Protein AF-A0A367LY18-F1 (afdb_monomer_lite)

pLDDT: mean 82.6, std 13.95, range [41.0, 97.19]

Organism: Pseudomonas aeruginosa (NCBI:txid287)

Radius of gyration: 22.23 Å; chains: 1; bounding box: 53×44×49 Å

Sequence (140 aa):
RLMYLQERLRARGSTRDVAQLAQRPCRGAWLDLLACADRLSAPATVALPTAQARDQPFELSSVQQAYWLGRGAGEVLGNVSCHAFLEFRTRDVDPQRLAAAAECVRQRHPMLRARFFDGRQQILPTPPLPCFDLQDWRTV

Structure (mmCIF, N/CA/C/O backbone):
data_AF-A0A367LY18-F1
#
_entry.id   AF-A0A367LY18-F1
#
loop_
_atom_site.group_PDB
_atom_site.id
_atom_site.type_symbol
_atom_site.label_atom_id
_atom_site.label_alt_id
_atom_site.label_comp_id
_atom_site.label_asym_id
_atom_site.label_entity_id
_atom_site.label_seq_id
_atom_site.pdbx_PDB_ins_code
_atom_site.Cartn_x
_atom_site.Cartn_y
_atom_site.Cartn_z
_atom_site.occupancy
_atom_site.B_iso_or_equiv
_atom_site.auth_seq_id
_atom_site.auth_comp_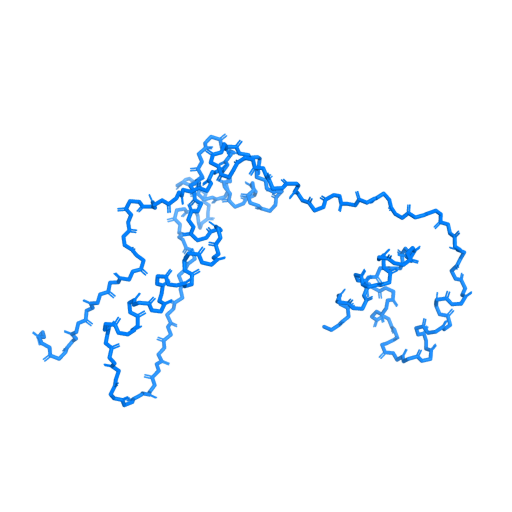id
_atom_site.auth_asym_id
_atom_site.auth_atom_id
_atom_site.pdbx_PDB_model_num
ATOM 1 N N . ARG A 1 1 ? 2.264 -11.874 -17.914 1.00 70.88 1 ARG A N 1
ATOM 2 C CA . ARG A 1 1 ? 2.798 -13.188 -18.372 1.00 70.88 1 ARG A CA 1
ATOM 3 C C . ARG A 1 1 ? 4.074 -13.045 -19.219 1.00 70.88 1 ARG A C 1
ATOM 5 O O . ARG A 1 1 ? 5.008 -13.786 -18.957 1.00 70.88 1 ARG A O 1
ATOM 12 N N . LEU A 1 2 ? 4.166 -12.079 -20.147 1.00 78.12 2 LEU A N 1
ATOM 13 C CA . LEU A 1 2 ? 5.395 -11.790 -20.918 1.00 78.12 2 LEU A CA 1
ATOM 14 C C . LEU A 1 2 ? 6.575 -11.291 -20.066 1.00 78.12 2 LEU A C 1
ATOM 16 O O . LEU A 1 2 ? 7.685 -11.775 -20.243 1.00 78.12 2 LEU A O 1
ATOM 20 N N . MET A 1 3 ? 6.330 -10.395 -19.102 1.00 78.38 3 MET A N 1
ATOM 21 C CA . MET A 1 3 ? 7.379 -9.900 -18.192 1.00 78.38 3 MET A CA 1
ATOM 22 C C . MET A 1 3 ? 8.057 -11.035 -17.413 1.00 78.38 3 MET A C 1
ATOM 24 O O . MET A 1 3 ? 9.275 -11.136 -17.401 1.00 78.38 3 MET A O 1
ATOM 28 N N . TYR A 1 4 ? 7.270 -11.974 -16.885 1.00 78.38 4 TYR A N 1
ATOM 29 C CA . TYR A 1 4 ? 7.796 -13.156 -16.196 1.00 78.38 4 TYR A CA 1
ATOM 30 C C . TYR A 1 4 ? 8.624 -14.074 -17.115 1.00 78.38 4 TYR A C 1
ATOM 32 O O . TYR A 1 4 ? 9.644 -14.628 -16.709 1.00 78.38 4 TYR A O 1
ATOM 40 N N . LEU A 1 5 ? 8.203 -14.246 -18.3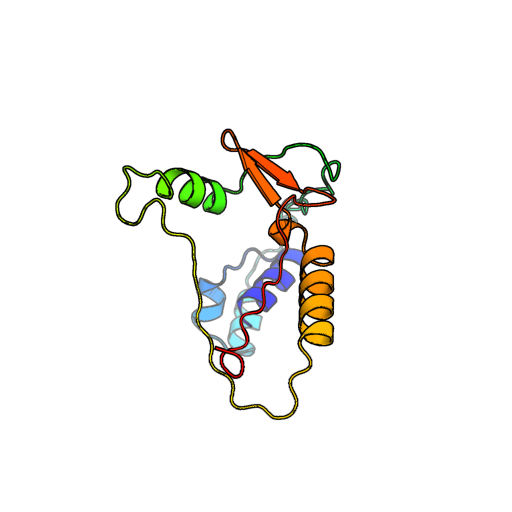75 1.00 79.81 5 LEU A N 1
ATOM 41 C CA . LEU A 1 5 ? 8.985 -14.986 -19.368 1.00 79.81 5 LEU A CA 1
ATOM 42 C C . LEU A 1 5 ? 10.326 -14.289 -19.632 1.00 79.81 5 LEU A C 1
ATOM 44 O O . LEU A 1 5 ? 11.362 -14.947 -19.637 1.00 79.81 5 LEU A O 1
ATOM 48 N N . GLN A 1 6 ? 10.312 -12.969 -19.801 1.00 82.38 6 GLN A N 1
ATOM 49 C CA . GLN A 1 6 ? 11.513 -12.178 -20.038 1.00 82.38 6 GLN A CA 1
ATOM 50 C C . GLN A 1 6 ? 12.490 -12.238 -18.854 1.00 82.38 6 GLN A C 1
ATOM 52 O O . GLN A 1 6 ? 13.681 -12.452 -19.061 1.00 82.38 6 GLN A O 1
ATOM 57 N N . GLU A 1 7 ? 12.006 -12.117 -17.617 1.00 77.50 7 GLU A N 1
ATOM 58 C CA . GLU A 1 7 ? 12.826 -12.257 -16.406 1.00 77.50 7 GLU A CA 1
ATOM 59 C C . GLU A 1 7 ? 13.513 -13.626 -16.345 1.00 77.50 7 GLU A C 1
ATOM 61 O O . GLU A 1 7 ? 14.719 -13.716 -16.111 1.00 77.50 7 GLU A O 1
ATOM 66 N N . ARG A 1 8 ? 12.778 -14.705 -16.643 1.00 78.38 8 ARG A N 1
ATOM 67 C CA . ARG A 1 8 ? 13.343 -16.063 -16.696 1.00 78.38 8 ARG A CA 1
ATOM 68 C C . ARG A 1 8 ? 14.359 -16.249 -17.820 1.00 78.38 8 ARG A C 1
ATOM 70 O O . ARG A 1 8 ? 15.292 -17.033 -17.663 1.00 78.38 8 ARG A O 1
ATOM 77 N N . LEU A 1 9 ? 14.172 -15.574 -18.952 1.00 78.00 9 LEU A N 1
ATOM 78 C CA . LEU A 1 9 ? 15.120 -15.589 -20.065 1.00 78.00 9 LEU A CA 1
ATOM 79 C C . LEU A 1 9 ? 16.388 -14.794 -19.722 1.00 78.00 9 LEU A C 1
ATOM 81 O O . LEU A 1 9 ? 17.487 -15.283 -19.979 1.00 78.00 9 LEU A O 1
ATOM 85 N N . ARG A 1 10 ? 16.258 -13.634 -19.065 1.00 76.75 10 ARG A N 1
ATOM 86 C CA . ARG A 1 10 ? 17.388 -12.842 -18.550 1.00 76.75 10 ARG A CA 1
ATOM 87 C C . ARG A 1 10 ? 18.209 -13.608 -17.523 1.00 76.75 10 ARG A C 1
ATOM 89 O O . ARG A 1 10 ? 19.427 -13.657 -17.646 1.00 76.75 10 ARG A O 1
ATOM 96 N N . ALA A 1 11 ? 17.558 -14.297 -16.585 1.00 72.25 11 ALA A N 1
ATOM 97 C CA . ALA A 1 11 ? 18.233 -15.170 -15.619 1.00 72.25 11 ALA A CA 1
ATOM 98 C C . ALA A 1 11 ? 19.057 -16.297 -16.280 1.00 72.25 11 ALA A C 1
ATOM 100 O O . ALA A 1 11 ? 19.892 -16.918 -15.630 1.00 72.25 11 ALA A O 1
ATOM 101 N N . ARG A 1 12 ? 18.828 -16.570 -17.571 1.00 76.06 12 ARG A N 1
ATOM 102 C CA . ARG A 1 12 ? 19.538 -17.569 -18.381 1.00 76.06 12 ARG A CA 1
ATOM 103 C C . ARG A 1 12 ? 20.462 -16.950 -19.436 1.00 76.06 12 ARG A C 1
ATOM 105 O O . ARG A 1 12 ? 20.893 -17.658 -20.340 1.00 76.06 12 ARG A O 1
ATOM 112 N N . GLY A 1 13 ? 20.754 -15.652 -19.341 1.00 71.31 13 GLY A N 1
ATOM 113 C CA . GLY A 1 13 ? 21.691 -14.967 -20.235 1.00 71.31 13 GLY A CA 1
ATOM 114 C C . GLY A 1 13 ? 21.078 -14.346 -21.492 1.00 71.31 13 GLY A C 1
ATOM 115 O O . GLY A 1 13 ? 21.814 -13.853 -22.335 1.00 71.31 13 GLY A O 1
ATOM 116 N N . SER A 1 14 ? 19.752 -14.349 -21.655 1.00 75.50 14 SER A N 1
ATOM 117 C CA . SER A 1 14 ? 19.113 -13.712 -22.815 1.00 75.50 14 SER A CA 1
ATOM 118 C C . SER A 1 14 ? 18.978 -12.200 -22.626 1.00 75.50 14 SER A C 1
ATOM 120 O O . SER A 1 14 ? 18.501 -11.735 -21.591 1.00 75.50 14 SER A O 1
ATOM 122 N N . THR A 1 15 ? 19.324 -11.424 -23.653 1.00 74.44 15 THR A N 1
ATOM 123 C CA . THR A 1 15 ? 19.221 -9.952 -23.667 1.00 74.44 15 THR A CA 1
ATOM 124 C C . THR A 1 15 ? 17.896 -9.433 -24.230 1.00 74.44 15 THR A C 1
ATOM 126 O O . THR A 1 15 ? 17.678 -8.224 -24.284 1.00 74.44 15 THR A O 1
ATOM 129 N N . ARG A 1 16 ? 16.990 -10.329 -24.638 1.00 79.75 16 ARG A N 1
ATOM 130 C CA . ARG A 1 16 ? 15.750 -9.964 -25.335 1.00 79.75 16 ARG A CA 1
ATOM 131 C C . ARG A 1 16 ? 14.818 -9.137 -24.448 1.00 79.75 16 ARG A C 1
ATOM 133 O O . ARG A 1 16 ? 14.616 -9.440 -23.264 1.00 79.75 16 ARG A O 1
ATOM 140 N N . ASP A 1 17 ? 14.250 -8.080 -25.018 1.00 79.81 17 ASP A N 1
ATOM 141 C CA . ASP A 1 17 ? 13.348 -7.187 -24.295 1.00 79.81 17 ASP A CA 1
ATOM 142 C C . ASP A 1 17 ? 11.866 -7.609 -24.399 1.00 79.81 17 ASP A C 1
ATOM 144 O O . ASP A 1 17 ? 11.497 -8.505 -25.165 1.00 79.81 17 ASP A O 1
ATOM 148 N N . VAL A 1 18 ? 10.996 -7.001 -23.580 1.00 80.38 18 VAL A N 1
ATOM 149 C CA . VAL A 1 18 ? 9.548 -7.286 -23.630 1.00 80.38 18 VAL A CA 1
ATOM 150 C C . VAL A 1 18 ? 8.966 -6.920 -24.992 1.00 80.38 18 VAL A C 1
ATOM 152 O O . VAL A 1 18 ? 8.085 -7.629 -25.474 1.00 80.38 18 VAL A O 1
ATOM 155 N N . ALA A 1 19 ? 9.444 -5.836 -25.609 1.00 83.44 19 ALA A N 1
ATOM 156 C CA . ALA A 1 19 ? 8.919 -5.340 -26.874 1.00 83.44 19 ALA A CA 1
ATOM 157 C C . ALA A 1 19 ? 9.140 -6.365 -27.995 1.00 83.44 19 ALA A C 1
ATOM 159 O O . ALA A 1 19 ? 8.206 -6.697 -28.721 1.00 83.44 19 ALA A O 1
ATOM 160 N N . GLN A 1 20 ? 10.331 -6.953 -28.069 1.00 82.69 20 GLN A N 1
ATOM 161 C CA . GLN A 1 20 ? 10.692 -8.012 -29.007 1.00 82.69 20 GLN A CA 1
ATOM 162 C C . GLN A 1 20 ? 9.834 -9.272 -28.821 1.00 82.69 20 GLN A C 1
ATOM 164 O O . GLN A 1 20 ? 9.357 -9.847 -29.797 1.00 82.69 20 GLN A O 1
ATOM 169 N N . LEU A 1 21 ? 9.577 -9.690 -27.577 1.00 84.19 21 LEU A N 1
ATOM 170 C CA . LEU A 1 21 ? 8.699 -10.835 -27.298 1.00 84.19 21 LEU A CA 1
ATOM 171 C C . LEU A 1 21 ? 7.224 -10.541 -27.617 1.00 84.19 21 LEU A C 1
ATOM 173 O O . LEU A 1 21 ? 6.474 -11.452 -27.980 1.00 84.19 21 LEU A O 1
ATOM 177 N N . ALA A 1 22 ? 6.804 -9.283 -27.473 1.00 87.56 22 ALA A N 1
ATOM 178 C CA . ALA A 1 22 ? 5.437 -8.840 -27.721 1.00 87.56 22 ALA A CA 1
ATOM 179 C C . ALA A 1 22 ? 5.107 -8.697 -29.214 1.00 87.56 22 ALA A C 1
ATOM 181 O O . ALA A 1 22 ? 3.942 -8.838 -29.573 1.00 87.56 22 ALA A O 1
ATOM 182 N N . GLN A 1 23 ? 6.104 -8.478 -30.083 1.00 86.75 23 GLN A N 1
ATOM 183 C CA . GLN A 1 23 ? 5.896 -8.361 -31.535 1.00 86.75 23 GLN A CA 1
ATOM 184 C C . GLN A 1 23 ? 5.220 -9.602 -32.134 1.00 86.75 23 GLN A C 1
ATOM 186 O O . GLN A 1 23 ? 4.363 -9.482 -33.006 1.00 86.75 23 GLN A O 1
ATOM 191 N N . ARG A 1 24 ? 5.590 -10.802 -31.666 1.00 87.94 24 ARG A N 1
ATOM 192 C CA . ARG A 1 24 ? 4.981 -12.072 -32.094 1.00 87.94 24 ARG A CA 1
ATOM 193 C C . ARG A 1 24 ? 4.815 -13.004 -30.889 1.00 87.94 24 ARG A C 1
ATOM 195 O O . ARG A 1 24 ? 5.699 -13.821 -30.635 1.00 87.94 24 ARG A O 1
ATOM 202 N N . PRO A 1 25 ? 3.701 -12.910 -30.136 1.00 85.88 25 PRO A N 1
ATOM 203 C CA . PRO A 1 25 ? 3.533 -13.590 -28.854 1.00 85.88 25 PRO A CA 1
ATOM 204 C C . PRO A 1 25 ? 3.141 -15.071 -29.013 1.00 85.88 25 PRO A C 1
ATOM 206 O O . PRO A 1 25 ? 2.176 -15.541 -28.413 1.00 85.88 25 PRO A O 1
ATOM 209 N N . CYS A 1 26 ? 3.873 -15.819 -29.841 1.00 87.06 26 CYS A N 1
ATOM 210 C CA . CYS A 1 26 ? 3.667 -17.246 -30.049 1.00 87.06 26 CYS A CA 1
ATOM 211 C C . CYS A 1 26 ? 4.960 -18.034 -29.812 1.00 87.06 26 CYS A C 1
ATOM 213 O O . CYS A 1 26 ? 6.070 -17.546 -30.021 1.00 87.06 26 CYS A O 1
ATOM 215 N N . ARG A 1 27 ? 4.805 -19.294 -29.390 1.00 84.25 27 ARG A N 1
ATOM 216 C CA . ARG A 1 27 ? 5.924 -20.168 -29.014 1.00 84.25 27 ARG A CA 1
ATOM 217 C C . ARG A 1 27 ? 6.966 -20.318 -30.128 1.00 84.25 27 ARG A C 1
ATOM 219 O O . ARG A 1 27 ? 8.148 -20.293 -29.818 1.00 84.25 27 ARG A O 1
ATOM 226 N N . GLY A 1 28 ? 6.538 -20.466 -31.385 1.00 84.12 28 GLY A N 1
ATOM 227 C CA . GLY A 1 28 ? 7.445 -20.614 -32.531 1.00 84.12 28 GLY A CA 1
ATOM 228 C C . GLY A 1 28 ? 8.342 -19.390 -32.716 1.00 84.12 28 GLY A C 1
ATOM 229 O O . GLY A 1 28 ? 9.557 -19.512 -32.650 1.00 84.12 28 GLY A O 1
ATOM 230 N N . ALA A 1 29 ? 7.745 -18.196 -32.787 1.00 83.56 29 ALA A N 1
ATOM 231 C CA . ALA A 1 29 ? 8.498 -16.954 -32.949 1.00 83.56 29 ALA A CA 1
ATOM 232 C C . ALA A 1 29 ? 9.459 -16.681 -31.781 1.00 83.56 29 ALA A C 1
ATOM 234 O O . ALA A 1 29 ? 10.545 -16.149 -31.990 1.00 83.56 29 ALA A O 1
ATOM 235 N N . TRP A 1 30 ? 9.092 -17.059 -30.551 1.00 85.00 30 TRP A N 1
ATOM 236 C CA . TRP A 1 30 ? 10.002 -16.954 -29.409 1.00 85.00 30 TRP A CA 1
ATOM 237 C C . TRP A 1 30 ? 11.173 -17.933 -29.493 1.00 85.00 30 TRP A C 1
ATOM 239 O O . TRP A 1 30 ? 12.280 -17.564 -29.117 1.00 85.00 30 TRP A O 1
ATOM 249 N N . LEU A 1 31 ? 10.955 -19.163 -29.972 1.00 83.56 31 LEU A N 1
ATOM 250 C CA . LEU A 1 31 ? 12.034 -20.133 -30.172 1.00 83.56 31 LEU A CA 1
ATOM 251 C C . LEU A 1 31 ? 13.007 -19.659 -31.254 1.00 83.56 31 LEU A C 1
ATOM 253 O O . LEU A 1 31 ? 14.209 -19.696 -31.012 1.00 83.56 31 LEU A O 1
ATOM 257 N N . ASP A 1 32 ? 12.504 -19.130 -32.369 1.00 82.31 32 ASP A N 1
ATOM 258 C CA . ASP A 1 32 ? 13.332 -18.565 -33.444 1.00 82.31 32 ASP A CA 1
ATOM 259 C C . ASP A 1 32 ? 14.172 -17.384 -32.930 1.00 82.31 32 ASP A C 1
ATOM 261 O O . ASP A 1 32 ? 15.387 -17.312 -33.110 1.00 82.31 32 ASP A O 1
ATOM 265 N N . LEU A 1 33 ? 13.527 -16.480 -32.192 1.00 78.19 33 LEU A N 1
ATOM 266 C CA . LEU A 1 33 ? 14.151 -15.296 -31.605 1.00 78.19 33 LEU A CA 1
ATOM 267 C C . LEU A 1 33 ? 15.219 -15.643 -30.553 1.00 78.19 33 LEU A C 1
ATOM 269 O O . LEU A 1 33 ? 16.200 -14.909 -30.397 1.00 78.19 33 LEU A O 1
ATOM 273 N N . LEU A 1 34 ? 15.058 -16.760 -29.843 1.00 76.25 34 LEU A N 1
ATOM 274 C CA . LEU A 1 34 ? 16.059 -17.282 -28.912 1.00 76.25 34 LEU A CA 1
ATOM 275 C C . LEU A 1 34 ? 17.175 -18.058 -29.622 1.00 76.25 34 LEU A C 1
ATOM 277 O O . LEU A 1 34 ? 18.313 -17.989 -29.172 1.00 76.25 34 LEU A O 1
ATOM 281 N N . ALA A 1 35 ? 16.878 -18.754 -30.722 1.00 75.12 35 ALA A N 1
ATOM 282 C CA . ALA A 1 35 ? 17.860 -19.504 -31.506 1.00 75.12 35 ALA A CA 1
ATOM 283 C C . ALA A 1 35 ? 18.865 -18.588 -32.226 1.00 75.12 35 ALA A C 1
ATOM 285 O O . ALA A 1 35 ? 20.032 -18.943 -32.350 1.00 75.12 35 ALA A O 1
ATOM 286 N N . CYS A 1 36 ? 18.434 -17.394 -32.645 1.00 63.16 36 CYS A N 1
ATOM 287 C CA . CYS A 1 36 ? 19.295 -16.387 -33.277 1.00 63.16 36 CYS A CA 1
ATOM 288 C C . CYS A 1 36 ? 20.034 -15.469 -32.284 1.00 63.16 36 CYS A C 1
ATOM 290 O O . CYS A 1 36 ? 20.645 -14.492 -32.708 1.00 63.16 36 CYS A O 1
ATOM 292 N N . ALA A 1 37 ? 19.912 -15.686 -30.970 1.00 60.94 37 ALA A N 1
ATOM 293 C CA . ALA A 1 37 ? 20.598 -14.863 -29.979 1.00 60.94 37 ALA A CA 1
ATOM 294 C C . ALA A 1 37 ? 21.975 -15.461 -29.661 1.00 60.94 37 ALA A C 1
ATOM 296 O O . ALA A 1 37 ? 22.057 -16.532 -29.056 1.00 60.94 37 ALA A O 1
ATOM 297 N N . ASP A 1 38 ? 23.049 -14.757 -30.027 1.00 57.31 38 ASP A N 1
ATOM 298 C CA . ASP A 1 38 ? 24.385 -15.073 -29.528 1.00 57.31 38 ASP A CA 1
ATOM 299 C C . ASP A 1 38 ? 24.359 -15.095 -27.997 1.00 57.31 38 ASP A C 1
ATOM 301 O O . ASP A 1 38 ? 23.860 -14.170 -27.347 1.00 57.31 38 ASP A O 1
ATOM 305 N N . ARG A 1 39 ? 24.893 -16.173 -27.413 1.00 56.84 39 ARG A N 1
ATOM 306 C CA . ARG A 1 39 ? 25.111 -16.292 -25.967 1.00 56.84 39 ARG A CA 1
ATOM 307 C C . ARG A 1 39 ? 26.250 -15.363 -25.555 1.00 56.84 39 ARG A C 1
ATOM 309 O O . ARG A 1 39 ? 27.354 -15.812 -25.269 1.00 56.84 39 ARG A O 1
ATOM 316 N N . LEU A 1 40 ? 25.988 -14.063 -25.561 1.00 51.88 40 LEU A N 1
ATOM 317 C CA . LEU A 1 40 ? 26.882 -13.063 -24.998 1.00 51.88 40 LEU A CA 1
ATOM 318 C C . LEU A 1 40 ? 26.695 -12.999 -23.479 1.00 51.88 40 LEU A C 1
ATOM 320 O O . LEU A 1 40 ? 25.613 -13.279 -22.965 1.00 51.88 40 LEU A O 1
ATOM 324 N N . SER A 1 41 ? 27.809 -12.704 -22.803 1.00 51.84 41 SER A N 1
ATOM 325 C CA . SER A 1 41 ? 28.071 -12.860 -21.370 1.00 51.84 41 SER A CA 1
ATOM 326 C C . SER A 1 41 ? 26.885 -12.623 -20.446 1.00 51.84 41 SER A C 1
ATOM 328 O O . SER A 1 41 ? 26.100 -11.693 -20.629 1.00 51.84 41 SER A O 1
ATOM 330 N N . ALA A 1 42 ? 26.837 -13.463 -19.405 1.00 49.34 42 ALA A N 1
ATOM 331 C CA . ALA A 1 42 ? 25.892 -13.392 -18.303 1.00 49.34 42 ALA A CA 1
ATOM 332 C C . ALA A 1 42 ? 25.600 -11.928 -17.932 1.00 49.34 42 ALA A C 1
ATOM 334 O O . ALA A 1 42 ? 26.550 -11.165 -17.721 1.00 49.34 42 ALA A O 1
ATOM 335 N N . PRO A 1 43 ? 24.319 -11.517 -17.867 1.00 48.72 43 PRO A N 1
ATOM 336 C CA . PRO A 1 43 ? 23.992 -10.179 -17.417 1.00 48.72 43 PRO A CA 1
ATOM 337 C C . PRO A 1 43 ? 24.639 -9.994 -16.051 1.00 48.72 43 PRO A C 1
ATOM 339 O O . PRO A 1 43 ? 24.578 -10.903 -15.218 1.00 48.72 43 PRO A O 1
ATOM 342 N N . ALA A 1 44 ? 25.273 -8.837 -15.845 1.00 50.62 44 ALA A N 1
ATOM 343 C CA . ALA A 1 44 ? 25.704 -8.419 -14.524 1.00 50.62 44 ALA A CA 1
ATOM 344 C C . ALA A 1 44 ? 24.537 -8.701 -13.580 1.00 50.62 44 ALA A C 1
ATOM 346 O O . ALA A 1 44 ? 23.435 -8.195 -13.808 1.00 50.62 44 ALA A O 1
ATOM 347 N N . THR A 1 45 ? 24.751 -9.600 -12.617 1.00 44.56 45 THR A N 1
ATOM 348 C CA . THR A 1 45 ? 23.764 -9.931 -11.601 1.00 44.56 45 THR A CA 1
ATOM 349 C C . THR A 1 45 ? 23.259 -8.602 -11.071 1.00 44.56 45 THR A C 1
ATOM 351 O O . THR A 1 45 ? 24.002 -7.889 -10.398 1.00 44.56 45 THR A O 1
ATOM 354 N N . VAL A 1 46 ? 22.023 -8.229 -11.419 1.00 46.31 46 VAL A N 1
ATOM 355 C CA . VAL A 1 46 ? 21.324 -7.184 -10.685 1.00 46.31 46 VAL A CA 1
ATOM 356 C C . VAL A 1 46 ? 21.190 -7.807 -9.317 1.00 46.31 46 VAL A C 1
ATOM 358 O O . VAL A 1 46 ? 20.360 -8.697 -9.119 1.00 46.31 46 VAL A O 1
ATOM 361 N N . ALA A 1 47 ? 22.118 -7.460 -8.429 1.00 41.00 47 ALA A N 1
ATOM 362 C CA . ALA A 1 47 ? 22.051 -7.875 -7.054 1.00 41.00 47 ALA A CA 1
ATOM 363 C C . ALA A 1 47 ? 20.662 -7.445 -6.597 1.00 41.00 47 ALA A C 1
ATOM 365 O O . ALA A 1 47 ? 20.353 -6.252 -6.572 1.00 41.00 47 ALA A O 1
ATOM 366 N N . LEU A 1 48 ? 19.795 -8.427 -6.324 1.00 45.53 48 LEU A N 1
ATOM 367 C CA . LEU A 1 48 ? 18.625 -8.179 -5.498 1.00 45.53 48 LEU A CA 1
ATOM 368 C C . LEU A 1 48 ? 19.164 -7.393 -4.312 1.00 45.53 48 LEU A C 1
ATOM 370 O O . LEU A 1 48 ? 20.149 -7.885 -3.750 1.00 45.53 48 LEU A O 1
ATOM 374 N N . PRO A 1 49 ? 18.628 -6.194 -4.004 1.00 49.09 49 PRO A N 1
ATOM 375 C CA . PRO A 1 49 ? 19.173 -5.360 -2.951 1.00 49.09 49 PRO A CA 1
ATOM 376 C C . PRO A 1 49 ? 19.417 -6.262 -1.754 1.00 49.09 49 PRO A C 1
ATOM 378 O O . PRO A 1 49 ? 18.478 -6.851 -1.207 1.00 49.09 49 PRO A O 1
ATOM 381 N N . THR A 1 50 ? 20.705 -6.484 -1.469 1.00 46.69 50 THR A N 1
ATOM 382 C CA . THR A 1 50 ? 21.166 -7.288 -0.345 1.00 46.69 50 THR A CA 1
ATOM 383 C C . THR A 1 50 ? 20.370 -6.778 0.824 1.00 46.69 50 THR A C 1
ATOM 385 O O . THR A 1 50 ? 20.255 -5.559 0.912 1.00 46.69 50 THR A O 1
ATOM 388 N N . ALA A 1 51 ? 19.774 -7.659 1.634 1.00 51.72 51 ALA A N 1
ATOM 389 C CA . ALA A 1 51 ? 18.949 -7.265 2.770 1.00 51.72 51 ALA A CA 1
ATOM 390 C C . ALA A 1 51 ? 19.697 -6.193 3.574 1.00 51.72 51 ALA A C 1
ATOM 392 O O . ALA A 1 51 ? 20.549 -6.513 4.402 1.00 51.72 51 ALA A O 1
ATOM 393 N N . GLN A 1 52 ? 19.446 -4.923 3.243 1.00 55.09 52 GLN A N 1
ATOM 394 C CA . GLN A 1 52 ? 20.089 -3.785 3.865 1.00 55.09 52 GLN A CA 1
ATOM 395 C C . GLN A 1 52 ? 19.706 -3.911 5.326 1.00 55.09 52 GLN A C 1
ATOM 397 O O . GLN A 1 52 ? 18.593 -4.369 5.615 1.00 55.09 52 GLN A O 1
ATOM 402 N N . ALA A 1 53 ? 20.656 -3.623 6.221 1.00 56.22 53 ALA A N 1
ATOM 403 C CA . ALA A 1 53 ? 20.442 -3.685 7.660 1.00 56.22 53 ALA A CA 1
ATOM 404 C C . ALA A 1 53 ? 19.032 -3.159 7.939 1.00 56.22 53 ALA A C 1
ATOM 406 O O . ALA A 1 53 ? 18.744 -2.018 7.585 1.00 56.22 53 ALA A O 1
ATOM 407 N N . ARG A 1 54 ? 18.137 -4.045 8.407 1.00 60.28 54 ARG A N 1
ATOM 408 C CA . ARG A 1 54 ? 16.674 -3.915 8.220 1.00 60.28 54 ARG A CA 1
ATOM 409 C C . ARG A 1 54 ? 16.087 -2.624 8.794 1.00 60.28 54 ARG A C 1
ATOM 411 O O . ARG A 1 54 ? 14.971 -2.264 8.439 1.00 60.28 54 ARG A O 1
ATOM 418 N N . ASP A 1 55 ? 16.880 -1.924 9.595 1.00 68.75 55 ASP A N 1
ATOM 419 C CA . ASP A 1 55 ? 16.517 -0.731 10.335 1.00 68.75 55 ASP A CA 1
ATOM 420 C C . ASP A 1 55 ? 17.385 0.492 9.979 1.00 68.75 55 ASP A C 1
ATOM 422 O O . ASP A 1 55 ? 17.235 1.536 10.606 1.00 68.75 55 ASP A O 1
ATOM 426 N N . GLN A 1 56 ? 18.293 0.411 8.999 1.00 86.69 56 GLN A N 1
ATOM 427 C CA . GLN A 1 56 ? 19.082 1.566 8.552 1.00 86.69 56 GLN A CA 1
ATOM 428 C C . GLN A 1 56 ? 18.414 2.286 7.374 1.00 86.69 56 GLN A C 1
ATOM 430 O O . GLN A 1 56 ? 17.796 1.635 6.530 1.00 86.69 56 GLN A O 1
ATOM 435 N N . PRO A 1 57 ? 18.546 3.621 7.273 1.00 92.50 57 PRO A N 1
ATOM 436 C CA . PRO A 1 57 ? 18.031 4.359 6.128 1.00 92.50 57 PRO A CA 1
ATOM 437 C C . PRO A 1 57 ? 18.764 3.993 4.830 1.00 92.50 57 PRO A C 1
ATOM 439 O O . PRO A 1 57 ? 19.993 3.878 4.812 1.00 92.50 57 PRO A O 1
ATOM 442 N N . PHE A 1 58 ? 18.015 3.869 3.738 1.00 92.25 58 PHE A N 1
ATOM 443 C CA . PHE A 1 58 ? 18.499 3.511 2.408 1.00 92.25 58 PHE A CA 1
ATOM 444 C C . PHE A 1 58 ? 17.870 4.386 1.319 1.00 92.25 58 PHE A C 1
ATOM 446 O O . PHE A 1 58 ? 16.887 5.096 1.543 1.00 92.25 58 PHE A O 1
ATOM 453 N N . GLU A 1 59 ? 18.481 4.357 0.138 1.00 93.00 59 GLU A N 1
ATOM 454 C CA . GLU A 1 59 ? 18.102 5.214 -0.985 1.00 93.00 59 GLU A CA 1
ATOM 455 C C . GLU A 1 59 ? 16.723 4.861 -1.554 1.00 93.00 59 GLU A C 1
ATOM 457 O O . GLU A 1 59 ? 16.266 3.713 -1.510 1.00 93.00 59 GLU A O 1
ATOM 462 N N . LEU A 1 60 ? 16.054 5.868 -2.112 1.00 92.62 60 LEU A N 1
ATOM 463 C CA . LEU A 1 60 ? 14.824 5.683 -2.876 1.00 92.62 60 LEU A CA 1
ATOM 464 C C . LEU A 1 60 ? 15.136 5.084 -4.248 1.00 92.62 60 LEU A C 1
ATOM 466 O O . LEU A 1 60 ? 16.136 5.416 -4.879 1.00 92.62 60 LEU A O 1
ATOM 470 N N . SER A 1 61 ? 14.242 4.235 -4.755 1.00 91.81 61 SER A N 1
ATOM 471 C CA . SER A 1 61 ? 14.237 3.945 -6.193 1.00 91.81 61 SER A CA 1
ATOM 472 C C . SER A 1 61 ? 13.904 5.211 -6.990 1.00 91.81 61 SER A C 1
ATOM 474 O O . SER A 1 61 ? 13.248 6.119 -6.478 1.00 91.81 61 SER A O 1
ATOM 476 N N . SER A 1 62 ? 14.281 5.253 -8.270 1.00 89.44 62 SER A N 1
ATOM 477 C CA . SER A 1 62 ? 13.982 6.388 -9.158 1.00 89.44 62 SER A CA 1
ATOM 478 C C . SER A 1 62 ? 12.491 6.740 -9.194 1.00 89.44 62 SER A C 1
ATOM 480 O O . SER A 1 62 ? 12.122 7.911 -9.150 1.00 89.44 62 SER A O 1
ATOM 482 N N . VAL A 1 63 ? 11.619 5.726 -9.199 1.00 91.00 63 VAL A N 1
ATOM 483 C CA . VAL A 1 63 ? 10.165 5.923 -9.126 1.00 91.00 63 VAL A CA 1
ATOM 484 C C . VAL A 1 63 ? 9.769 6.530 -7.781 1.00 91.00 63 VAL A C 1
ATOM 486 O O . VAL A 1 63 ? 9.060 7.529 -7.754 1.00 91.00 63 VAL A O 1
ATOM 489 N N . GLN A 1 64 ? 10.246 5.982 -6.659 1.00 92.50 64 GLN A N 1
ATOM 490 C CA . GLN A 1 64 ? 9.945 6.535 -5.333 1.00 92.50 64 GLN A CA 1
ATOM 491 C C . GLN A 1 64 ? 10.437 7.979 -5.179 1.00 92.50 64 GLN A C 1
ATOM 493 O O . GLN A 1 64 ? 9.738 8.787 -4.576 1.00 92.50 64 GLN A O 1
ATOM 498 N N . GLN A 1 65 ? 11.595 8.322 -5.745 1.00 90.69 65 GLN A N 1
ATOM 499 C CA . GLN A 1 65 ? 12.117 9.686 -5.739 1.00 90.69 65 GLN A CA 1
ATOM 500 C C . GLN A 1 65 ? 11.211 10.642 -6.528 1.00 90.69 65 GLN A C 1
ATOM 502 O O . GLN A 1 65 ? 10.916 11.731 -6.042 1.00 90.69 65 GLN A O 1
ATOM 507 N N . ALA A 1 66 ? 10.702 10.225 -7.692 1.00 89.25 66 ALA A N 1
ATOM 508 C CA . A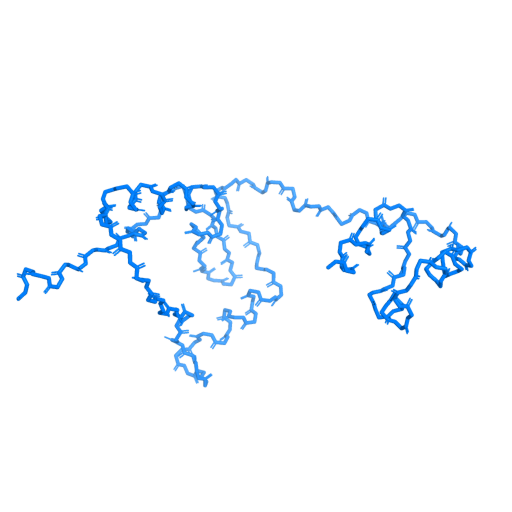LA A 1 66 ? 9.738 11.019 -8.455 1.00 89.25 66 ALA A CA 1
ATOM 509 C C . ALA A 1 66 ? 8.447 11.281 -7.655 1.00 89.25 66 ALA A C 1
ATOM 511 O O . ALA A 1 66 ? 7.995 12.422 -7.578 1.00 89.25 66 ALA A O 1
ATOM 512 N N . TYR A 1 67 ? 7.900 10.259 -6.985 1.00 88.62 67 TYR A N 1
ATOM 513 C CA . TYR A 1 67 ? 6.744 10.426 -6.091 1.00 88.62 67 TYR A CA 1
ATOM 514 C C . TYR A 1 67 ? 7.058 11.311 -4.874 1.00 88.62 67 TYR A C 1
ATOM 516 O O . TYR A 1 67 ? 6.211 12.090 -4.440 1.00 88.62 67 TYR A O 1
ATOM 524 N N . TRP A 1 68 ? 8.265 11.209 -4.312 1.00 88.25 68 TRP A N 1
ATOM 525 C CA . TRP A 1 68 ? 8.700 12.032 -3.182 1.00 88.25 68 TRP A CA 1
ATOM 526 C C . TRP A 1 68 ? 8.823 13.515 -3.545 1.00 88.25 68 TRP A C 1
ATOM 528 O O . TRP A 1 68 ? 8.488 14.367 -2.728 1.00 88.25 68 TRP A O 1
ATOM 538 N N . LEU A 1 69 ? 9.274 13.828 -4.759 1.00 87.44 69 LEU A N 1
ATOM 539 C CA . LEU A 1 69 ? 9.329 15.204 -5.251 1.00 87.44 69 LEU A CA 1
ATOM 540 C C . LEU A 1 69 ? 7.922 15.728 -5.577 1.00 87.44 69 LEU A C 1
ATOM 542 O O . LEU A 1 69 ? 7.553 16.808 -5.130 1.00 87.44 69 LEU A O 1
ATOM 546 N N . GLY A 1 70 ? 7.103 14.929 -6.267 1.00 88.06 70 GLY A N 1
ATOM 547 C CA . GLY A 1 70 ? 5.760 15.331 -6.701 1.00 88.06 70 GLY A CA 1
ATOM 548 C C . GLY A 1 70 ? 4.708 15.454 -5.590 1.00 88.06 70 GLY A C 1
ATOM 549 O O . GLY A 1 70 ? 3.640 16.007 -5.825 1.00 88.06 70 GLY A O 1
ATOM 550 N N . ARG A 1 71 ? 4.966 14.952 -4.372 1.00 85.94 71 ARG A N 1
ATOM 551 C CA . ARG A 1 71 ? 4.000 15.024 -3.252 1.00 85.94 71 ARG A CA 1
ATOM 552 C C . ARG A 1 71 ? 4.012 16.351 -2.488 1.00 85.94 71 ARG A C 1
ATOM 554 O O . ARG A 1 71 ? 3.226 16.485 -1.550 1.00 85.94 71 ARG A O 1
ATOM 561 N N . GLY A 1 72 ? 4.911 17.284 -2.803 1.00 84.25 72 GLY A N 1
ATOM 562 C CA . GLY A 1 72 ? 5.015 18.569 -2.104 1.00 84.25 72 GLY A CA 1
ATOM 563 C C . GLY A 1 72 ? 3.722 19.386 -2.189 1.00 84.25 72 GLY A C 1
ATOM 564 O O . GLY A 1 72 ? 3.012 19.324 -3.185 1.00 84.25 72 GLY A O 1
ATOM 565 N N . ALA A 1 73 ? 3.405 20.176 -1.159 1.00 79.75 73 ALA A N 1
ATOM 566 C CA . ALA A 1 73 ? 2.163 20.961 -1.121 1.00 79.75 73 ALA A CA 1
ATOM 567 C C . ALA A 1 73 ? 2.056 22.040 -2.221 1.00 79.75 73 ALA A C 1
ATOM 569 O O . ALA A 1 73 ? 0.960 22.523 -2.483 1.00 79.75 73 ALA A O 1
ATOM 570 N N . GLY A 1 74 ? 3.176 22.416 -2.849 1.00 85.19 74 GLY A N 1
ATOM 571 C CA . GLY A 1 74 ? 3.212 23.348 -3.980 1.00 85.19 74 GLY A CA 1
ATOM 572 C C . GLY A 1 74 ? 3.043 22.693 -5.355 1.00 85.19 74 GLY A C 1
ATOM 573 O O . GLY A 1 74 ? 2.965 23.408 -6.349 1.00 85.19 74 GLY A O 1
ATOM 574 N N . GLU A 1 75 ? 2.989 21.362 -5.427 1.00 85.69 75 GLU A N 1
ATOM 575 C CA . GLU A 1 75 ? 2.882 20.629 -6.688 1.00 85.69 75 GLU A CA 1
ATOM 576 C C . GLU A 1 75 ? 1.420 20.420 -7.102 1.00 85.69 75 GLU A C 1
ATOM 578 O O . GLU A 1 75 ? 0.518 20.269 -6.274 1.00 85.69 75 GLU A O 1
ATOM 583 N N . VAL A 1 76 ? 1.173 20.357 -8.411 1.00 79.12 76 VAL A N 1
ATOM 584 C CA . VAL A 1 76 ? -0.155 20.047 -8.959 1.00 79.12 76 VAL A CA 1
ATOM 585 C C . VAL A 1 76 ? -0.509 18.595 -8.616 1.00 79.12 76 VAL A C 1
ATOM 587 O O . VAL A 1 76 ? 0.226 17.682 -8.979 1.00 79.12 76 VAL A O 1
ATOM 590 N N . LEU A 1 77 ? -1.636 18.380 -7.921 1.00 79.75 77 LEU A N 1
ATOM 591 C CA . LEU A 1 77 ? -2.020 17.097 -7.291 1.00 79.75 77 LEU A CA 1
ATOM 592 C C . LEU A 1 77 ? -1.075 16.629 -6.164 1.00 79.75 77 LEU A C 1
ATOM 594 O O . LEU A 1 77 ? -1.180 15.494 -5.696 1.00 79.75 77 LEU A O 1
ATOM 598 N N . GLY A 1 78 ? -0.182 17.505 -5.701 1.00 81.19 78 GLY A N 1
ATOM 599 C CA . GLY A 1 78 ? 0.639 17.283 -4.521 1.00 81.19 78 GLY A CA 1
ATOM 600 C C . GLY A 1 78 ? -0.198 17.209 -3.243 1.00 81.19 78 GLY A C 1
ATOM 601 O O . GLY A 1 78 ? -1.379 17.549 -3.217 1.00 81.19 78 GLY A O 1
ATOM 602 N N . ASN A 1 79 ? 0.411 16.726 -2.160 1.00 79.00 79 ASN A N 1
ATOM 603 C CA . ASN A 1 79 ? -0.227 16.514 -0.855 1.00 79.00 79 ASN A CA 1
ATOM 604 C C . ASN A 1 79 ? -1.467 15.586 -0.848 1.00 79.00 79 ASN A C 1
ATOM 606 O O . ASN A 1 79 ? -2.128 15.450 0.180 1.00 79.00 79 ASN A O 1
ATOM 610 N N . VAL A 1 80 ? -1.767 14.904 -1.956 1.00 80.69 80 VAL A N 1
ATOM 611 C CA . VAL A 1 80 ? -2.821 13.888 -2.043 1.00 80.69 80 VAL A CA 1
ATOM 612 C C . VAL A 1 80 ? -2.173 12.508 -1.990 1.00 80.69 80 VAL A C 1
ATOM 614 O O . VAL A 1 80 ? -1.305 12.179 -2.799 1.00 80.69 80 VAL A O 1
ATOM 617 N N . SER A 1 81 ? -2.570 11.686 -1.019 1.00 77.62 81 SER A N 1
ATOM 618 C CA . SER A 1 81 ? -2.138 10.286 -0.984 1.00 77.62 81 SER A CA 1
ATOM 619 C C . SER A 1 81 ? -2.984 9.447 -1.939 1.00 77.62 81 SER A C 1
ATOM 621 O O . SER A 1 81 ? -4.107 9.805 -2.286 1.00 77.62 81 SER A O 1
ATOM 623 N N . CYS A 1 82 ? -2.459 8.303 -2.373 1.00 82.44 82 CYS A N 1
ATOM 624 C CA . CYS A 1 82 ? -3.281 7.334 -3.086 1.00 82.44 82 CYS A CA 1
ATOM 625 C C . CYS A 1 82 ? -4.348 6.792 -2.124 1.00 82.44 82 CYS A C 1
ATOM 627 O O . CYS A 1 82 ? -4.011 6.182 -1.108 1.00 82.44 82 CYS A O 1
ATOM 629 N N . HIS A 1 83 ? -5.619 7.013 -2.447 1.00 86.81 83 HIS A N 1
ATOM 630 C CA . HIS A 1 83 ? -6.755 6.487 -1.702 1.00 86.81 83 HIS A CA 1
ATOM 631 C C . HIS A 1 83 ? -7.596 5.613 -2.627 1.00 86.81 83 HIS A C 1
ATOM 633 O O . HIS A 1 83 ? -7.848 5.970 -3.777 1.00 86.81 83 HIS A O 1
ATOM 639 N N . ALA A 1 84 ? -8.039 4.470 -2.116 1.00 91.62 84 ALA A N 1
ATOM 640 C CA . ALA A 1 84 ? -8.973 3.592 -2.799 1.00 91.62 84 ALA A CA 1
ATOM 641 C C . ALA A 1 84 ? -10.185 3.374 -1.898 1.00 91.62 84 ALA A C 1
ATOM 643 O O . ALA A 1 84 ? -10.037 3.111 -0.705 1.00 91.62 84 ALA A O 1
ATOM 644 N N . PHE A 1 85 ? -11.372 3.470 -2.484 1.00 93.88 85 PHE A N 1
ATOM 645 C CA . PHE A 1 85 ? -12.628 3.135 -1.832 1.00 93.88 85 PHE A CA 1
ATOM 646 C C . PHE A 1 85 ? -13.195 1.890 -2.507 1.00 93.88 85 PHE A C 1
ATOM 648 O O . PHE A 1 85 ? -13.304 1.843 -3.734 1.00 93.88 85 PHE A O 1
ATOM 655 N N . LEU A 1 86 ? -13.491 0.865 -1.710 1.00 93.75 86 LEU A N 1
ATOM 656 C CA . LEU A 1 86 ? -14.010 -0.409 -2.191 1.00 93.75 86 LEU A CA 1
ATOM 657 C C . LEU A 1 86 ? -15.245 -0.784 -1.379 1.00 93.75 86 LEU A C 1
ATOM 659 O O . LEU A 1 86 ? -15.203 -0.781 -0.149 1.00 93.75 86 LEU A O 1
ATOM 663 N N . GLU A 1 87 ? -16.313 -1.163 -2.073 1.00 94.56 87 GLU A N 1
ATOM 664 C CA . GLU A 1 87 ? -17.546 -1.646 -1.461 1.00 94.56 87 GLU A CA 1
ATOM 665 C C . GLU A 1 87 ? -17.704 -3.142 -1.696 1.00 94.56 87 GLU A C 1
ATOM 667 O O . GLU A 1 87 ? -17.515 -3.649 -2.805 1.00 94.56 87 GLU A O 1
ATOM 672 N N . PHE A 1 88 ? -18.093 -3.856 -0.643 1.00 91.19 88 PHE A N 1
ATOM 673 C CA . PHE A 1 88 ? -18.314 -5.291 -0.701 1.00 91.19 88 PHE A CA 1
ATOM 674 C C . PHE A 1 88 ? -19.674 -5.632 -0.113 1.00 91.19 88 PHE A C 1
ATOM 676 O O . PHE A 1 88 ? -19.978 -5.300 1.032 1.00 91.19 88 PHE A O 1
ATOM 683 N N . ARG A 1 89 ? -20.475 -6.387 -0.866 1.00 94.12 89 ARG A N 1
ATOM 684 C CA . ARG A 1 89 ? -21.673 -7.025 -0.321 1.00 94.12 89 ARG A CA 1
ATOM 685 C C . ARG A 1 89 ? -21.269 -8.318 0.378 1.00 94.12 89 ARG A C 1
ATOM 687 O O . ARG A 1 89 ? -20.873 -9.278 -0.276 1.00 94.12 89 ARG A O 1
ATOM 694 N N . THR A 1 90 ? -21.374 -8.344 1.699 1.00 87.81 90 THR A N 1
ATOM 695 C CA . THR A 1 90 ? -20.936 -9.470 2.536 1.00 87.81 90 THR A CA 1
ATOM 696 C C . THR A 1 90 ? -21.972 -9.773 3.622 1.00 87.81 90 THR A C 1
ATOM 698 O O . THR A 1 90 ? -22.921 -9.013 3.816 1.00 87.81 90 THR A O 1
ATOM 701 N N . ARG A 1 91 ? -21.827 -10.917 4.297 1.00 87.06 91 ARG A N 1
ATOM 702 C CA . ARG A 1 91 ? -22.581 -11.281 5.506 1.00 87.0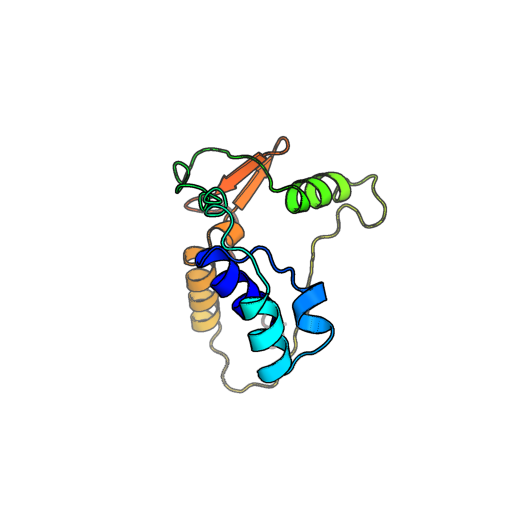6 91 ARG A CA 1
ATOM 703 C C . ARG A 1 91 ? -21.570 -11.553 6.618 1.00 87.06 91 ARG A C 1
ATOM 705 O O . ARG A 1 91 ? -20.494 -12.065 6.319 1.00 87.06 91 ARG A O 1
ATOM 712 N N . ASP A 1 92 ? -21.915 -11.194 7.851 1.00 86.62 92 ASP A N 1
ATOM 713 C CA . ASP A 1 92 ? -21.164 -11.546 9.066 1.00 86.62 92 ASP A CA 1
ATOM 714 C C . ASP A 1 92 ? -19.672 -11.155 9.043 1.00 86.62 92 ASP A C 1
ATOM 716 O O . ASP A 1 92 ? -18.787 -11.953 9.357 1.00 86.62 92 ASP A O 1
ATOM 720 N N . VAL A 1 93 ? -19.371 -9.908 8.655 1.00 90.50 93 VAL A N 1
ATOM 721 C CA . VAL A 1 93 ? -18.004 -9.372 8.757 1.00 90.50 93 VAL A CA 1
ATOM 722 C C . VAL A 1 93 ? -17.633 -9.230 10.226 1.00 90.50 93 VAL A C 1
ATOM 724 O O . VAL A 1 93 ? -18.253 -8.461 10.954 1.00 90.50 93 VAL A O 1
ATOM 727 N N . ASP A 1 94 ? -16.591 -9.951 10.631 1.00 93.12 94 ASP A N 1
ATOM 728 C CA . ASP A 1 94 ? -15.951 -9.821 11.936 1.00 93.12 94 ASP A CA 1
ATOM 729 C C . ASP A 1 94 ? -14.830 -8.763 11.855 1.00 93.12 94 ASP A C 1
ATOM 731 O O . ASP A 1 94 ? -13.793 -9.015 11.222 1.00 93.12 94 ASP A O 1
ATOM 735 N N . PRO A 1 95 ? -15.001 -7.583 12.483 1.00 93.25 95 PRO A N 1
ATOM 736 C CA . PRO A 1 95 ? -14.010 -6.514 12.417 1.00 93.25 95 PRO A CA 1
ATOM 737 C C . PRO A 1 95 ? -12.682 -6.873 13.088 1.00 93.25 95 PRO A C 1
ATOM 739 O O . PRO A 1 95 ? -11.631 -6.414 12.642 1.00 93.25 95 PRO A O 1
ATOM 742 N N . GLN A 1 96 ? -12.694 -7.718 14.126 1.00 94.88 96 GLN A N 1
ATOM 743 C CA . GLN A 1 96 ? -11.473 -8.120 14.830 1.00 94.88 96 GLN A CA 1
ATOM 744 C C . GLN A 1 96 ? -10.610 -9.014 13.942 1.00 94.88 96 GLN A C 1
ATOM 746 O O . GLN A 1 96 ? -9.391 -8.838 13.861 1.00 94.88 96 GLN A O 1
ATOM 751 N N . ARG A 1 97 ? -11.244 -9.935 13.205 1.00 95.81 97 ARG A N 1
ATOM 752 C CA . ARG A 1 97 ? -10.548 -10.759 12.207 1.00 95.81 97 ARG A CA 1
ATOM 753 C C . ARG A 1 97 ? -9.974 -9.923 11.070 1.00 95.81 97 ARG A C 1
ATOM 755 O O . ARG A 1 97 ? -8.872 -10.219 10.609 1.00 95.81 97 ARG A O 1
ATOM 762 N N . LEU A 1 98 ? -10.688 -8.887 10.626 1.00 95.25 98 LEU A N 1
ATOM 763 C CA . LEU A 1 98 ? -10.199 -7.991 9.578 1.00 95.25 98 LEU A CA 1
ATOM 764 C C . LEU A 1 98 ? -8.990 -7.170 10.053 1.00 95.25 98 LEU A C 1
ATOM 766 O O . LEU A 1 98 ? -7.988 -7.106 9.341 1.00 95.25 98 LEU A O 1
ATOM 770 N N . ALA A 1 99 ? -9.044 -6.631 11.273 1.00 96.44 99 ALA A N 1
ATOM 771 C CA . ALA A 1 99 ? -7.927 -5.919 11.890 1.00 96.44 99 ALA A CA 1
ATOM 772 C C . ALA A 1 99 ? -6.673 -6.806 12.000 1.00 96.44 99 ALA A C 1
ATOM 774 O O . ALA A 1 99 ? -5.580 -6.404 11.599 1.00 96.44 99 ALA A O 1
ATOM 775 N N . ALA A 1 100 ? -6.835 -8.049 12.469 1.00 97.12 100 ALA A N 1
ATOM 776 C CA . ALA A 1 100 ? -5.736 -9.010 12.561 1.00 97.12 100 ALA A CA 1
ATOM 777 C C . ALA A 1 100 ? -5.147 -9.354 11.181 1.00 97.12 100 ALA A C 1
ATOM 779 O O . ALA A 1 100 ? -3.928 -9.424 11.022 1.00 97.12 100 ALA A O 1
ATOM 780 N N . ALA A 1 101 ? -5.996 -9.524 10.163 1.00 97.12 101 ALA A N 1
ATOM 781 C CA . ALA A 1 101 ? -5.545 -9.781 8.798 1.00 97.12 101 ALA A CA 1
ATOM 782 C C . ALA A 1 101 ? -4.754 -8.596 8.215 1.00 97.12 101 ALA A C 1
ATOM 784 O O . ALA A 1 101 ? -3.700 -8.811 7.609 1.00 97.12 101 ALA A O 1
ATOM 785 N N . ALA A 1 102 ? -5.217 -7.359 8.427 1.00 96.56 102 ALA A N 1
ATOM 786 C CA . ALA A 1 102 ? -4.506 -6.149 8.010 1.00 96.56 102 ALA A CA 1
ATOM 787 C C . AL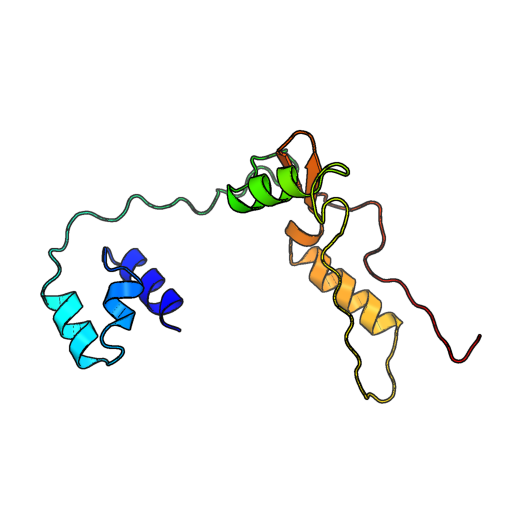A A 1 102 ? -3.109 -6.068 8.650 1.00 96.56 102 ALA A C 1
ATOM 789 O O . ALA A 1 102 ? -2.116 -5.805 7.964 1.00 96.56 102 ALA A O 1
ATOM 790 N N . GLU A 1 103 ? -3.011 -6.402 9.936 1.00 96.62 103 GLU A N 1
ATOM 791 C CA . GLU A 1 103 ? -1.743 -6.446 10.659 1.00 96.62 103 GLU A CA 1
ATOM 792 C C . GLU A 1 103 ? -0.798 -7.526 10.102 1.00 96.62 103 GLU A C 1
ATOM 794 O O . GLU A 1 103 ? 0.376 -7.250 9.841 1.00 96.62 103 GLU A O 1
ATOM 799 N N . CYS A 1 104 ? -1.299 -8.732 9.811 1.00 97.06 104 CYS A N 1
ATOM 800 C CA . CYS A 1 104 ? -0.503 -9.777 9.161 1.00 97.06 104 CYS A CA 1
ATOM 801 C C . CYS A 1 104 ? 0.063 -9.321 7.806 1.00 97.06 104 CYS A C 1
ATOM 803 O O . CYS A 1 104 ? 1.235 -9.572 7.504 1.00 97.06 104 CYS A O 1
ATOM 805 N N . VAL A 1 105 ? -0.744 -8.633 6.991 1.00 97.19 105 VAL A N 1
ATOM 806 C CA . VAL A 1 105 ? -0.303 -8.073 5.704 1.00 97.19 105 VAL A CA 1
ATOM 807 C C . VAL A 1 105 ? 0.783 -7.016 5.927 1.00 97.19 105 VAL A C 1
ATOM 809 O O . VAL A 1 105 ? 1.838 -7.077 5.291 1.00 97.19 105 VAL A O 1
ATOM 812 N N . ARG A 1 106 ? 0.597 -6.096 6.878 1.00 95.44 106 ARG A N 1
ATOM 813 C CA . ARG A 1 106 ? 1.599 -5.075 7.216 1.00 95.44 106 ARG A CA 1
ATOM 814 C C . ARG A 1 106 ? 2.933 -5.676 7.665 1.00 95.44 106 ARG A C 1
ATOM 816 O O . ARG A 1 106 ? 3.994 -5.207 7.250 1.00 95.44 106 ARG A O 1
ATOM 823 N N . GLN A 1 107 ? 2.904 -6.723 8.486 1.00 94.06 107 GLN A N 1
ATOM 824 C CA . GLN A 1 107 ? 4.122 -7.395 8.949 1.00 94.06 107 GLN A CA 1
ATOM 825 C C . GLN A 1 107 ? 4.853 -8.102 7.805 1.00 94.06 107 GLN A C 1
ATOM 827 O O . GLN A 1 107 ? 6.076 -7.984 7.675 1.00 94.06 107 GLN A O 1
ATOM 832 N N . ARG A 1 108 ? 4.095 -8.773 6.928 1.00 94.75 108 ARG A N 1
ATOM 833 C CA . ARG A 1 108 ? 4.624 -9.492 5.763 1.00 94.75 108 ARG A CA 1
ATOM 834 C C . ARG A 1 108 ? 5.310 -8.572 4.751 1.00 94.75 108 ARG A C 1
ATOM 836 O O . ARG A 1 108 ? 6.260 -9.007 4.102 1.00 94.75 108 ARG A O 1
ATOM 843 N N . HIS A 1 109 ? 4.841 -7.334 4.596 1.00 95.25 109 HIS A N 1
ATOM 844 C CA . HIS A 1 109 ? 5.303 -6.416 3.553 1.00 95.25 109 HIS A CA 1
ATOM 845 C C . HIS A 1 109 ? 6.060 -5.209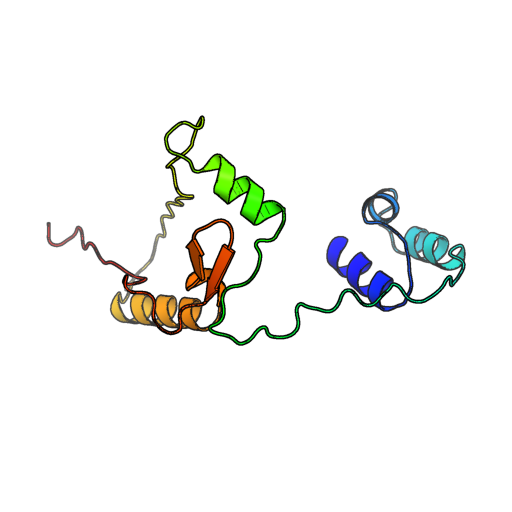 4.141 1.00 95.25 109 HIS A C 1
ATOM 847 O O . HIS A 1 109 ? 5.424 -4.254 4.583 1.00 95.25 109 HIS A O 1
ATOM 853 N N . PRO A 1 110 ? 7.412 -5.182 4.092 1.00 92.88 110 PRO A N 1
ATOM 854 C CA . PRO A 1 110 ? 8.222 -4.105 4.674 1.00 92.88 110 PRO A CA 1
ATOM 855 C C . PRO A 1 110 ? 7.819 -2.696 4.230 1.00 92.88 110 PRO A C 1
ATOM 857 O O . PRO A 1 110 ? 7.766 -1.789 5.052 1.00 92.88 110 PRO A O 1
ATOM 860 N N . MET A 1 111 ? 7.457 -2.518 2.956 1.00 93.88 111 MET A N 1
ATOM 861 C CA . MET A 1 111 ? 7.069 -1.211 2.415 1.00 93.88 111 MET A CA 1
ATOM 862 C C . MET A 1 111 ? 5.784 -0.631 3.026 1.00 93.88 111 MET A C 1
ATOM 864 O O . MET A 1 111 ? 5.618 0.582 2.997 1.00 93.88 111 MET A O 1
ATOM 868 N N . LEU A 1 112 ? 4.920 -1.448 3.645 1.00 94.44 112 LEU A N 1
ATOM 869 C CA . LEU A 1 112 ? 3.769 -0.963 4.426 1.00 94.44 112 LEU A CA 1
ATOM 870 C C . LEU A 1 112 ? 4.171 -0.406 5.802 1.00 94.44 112 LEU A C 1
ATOM 872 O O . LEU A 1 112 ? 3.333 0.095 6.546 1.00 94.44 112 LEU A O 1
ATOM 876 N N . ARG A 1 113 ? 5.454 -0.511 6.158 1.00 95.00 113 ARG A N 1
ATOM 877 C CA . ARG A 1 113 ? 6.059 0.023 7.384 1.00 95.00 113 ARG A CA 1
ATOM 878 C C . ARG A 1 113 ? 7.177 1.023 7.082 1.00 95.00 113 ARG A C 1
ATOM 880 O O . ARG A 1 113 ? 7.940 1.374 7.979 1.00 95.00 113 ARG A O 1
ATOM 887 N N . ALA A 1 114 ? 7.315 1.444 5.826 1.00 93.50 114 ALA A N 1
ATOM 888 C CA . ALA A 1 114 ? 8.355 2.376 5.427 1.00 93.50 114 ALA A CA 1
ATOM 889 C C . ALA A 1 114 ? 8.019 3.803 5.880 1.00 93.50 114 ALA A C 1
ATOM 891 O O . ALA A 1 114 ? 6.904 4.288 5.692 1.00 93.50 114 ALA A O 1
ATOM 892 N N . ARG A 1 115 ? 9.016 4.494 6.430 1.00 92.62 115 ARG A N 1
ATOM 893 C CA . ARG A 1 115 ? 9.030 5.946 6.605 1.00 92.62 115 ARG A CA 1
ATOM 894 C C . ARG A 1 115 ? 9.932 6.552 5.537 1.00 92.62 115 ARG A C 1
ATOM 896 O O . ARG A 1 115 ? 11.002 6.016 5.268 1.00 92.62 115 ARG A O 1
ATOM 903 N N . PHE A 1 116 ? 9.525 7.694 4.996 1.00 92.00 116 PHE A N 1
ATOM 904 C CA . PHE A 1 116 ? 10.287 8.473 4.022 1.00 92.00 116 PHE A CA 1
ATOM 905 C C . PHE A 1 116 ? 10.686 9.820 4.632 1.00 92.00 116 PHE A C 1
ATOM 907 O O . PHE A 1 116 ? 9.854 10.475 5.266 1.00 92.00 116 PHE A O 1
ATOM 914 N N . PHE A 1 117 ? 11.948 10.214 4.486 1.00 92.44 117 PHE A N 1
ATOM 915 C CA . PHE A 1 117 ? 12.501 11.459 5.029 1.00 92.44 117 PHE A CA 1
ATOM 916 C C . PHE A 1 117 ? 13.789 11.822 4.291 1.00 92.44 117 PHE A C 1
ATOM 918 O O . PHE A 1 117 ? 14.539 10.929 3.912 1.00 92.44 117 PHE A O 1
ATOM 925 N N . ASP A 1 118 ? 14.027 13.115 4.066 1.00 91.12 118 ASP A N 1
ATOM 926 C CA . ASP A 1 118 ? 15.252 13.642 3.442 1.00 91.12 118 ASP A CA 1
ATOM 927 C C . ASP A 1 118 ? 15.671 12.920 2.147 1.00 91.12 118 ASP A C 1
ATOM 929 O O . ASP A 1 118 ? 16.849 12.678 1.900 1.00 91.12 118 ASP A O 1
ATOM 933 N N . GLY A 1 119 ? 14.695 12.523 1.321 1.00 89.12 119 GLY A N 1
ATOM 934 C CA . GLY A 1 119 ? 14.955 11.793 0.073 1.00 89.12 119 GLY A CA 1
ATOM 935 C C . GLY A 1 119 ? 15.447 10.354 0.266 1.00 89.12 119 GLY A C 1
ATOM 936 O O . GLY A 1 119 ? 15.945 9.754 -0.681 1.00 89.12 119 GLY A O 1
ATOM 937 N N . ARG A 1 120 ? 15.293 9.793 1.469 1.00 93.50 120 ARG A N 1
ATOM 938 C CA . ARG A 1 120 ? 15.643 8.419 1.851 1.00 93.50 120 ARG A CA 1
ATOM 939 C C . ARG A 1 120 ? 14.431 7.705 2.448 1.00 93.50 120 ARG A C 1
ATOM 941 O O . ARG A 1 120 ? 13.382 8.306 2.703 1.00 93.50 120 ARG A O 1
ATOM 948 N N . GLN A 1 121 ? 14.566 6.403 2.667 1.00 94.62 121 GLN A N 1
ATOM 949 C CA . GLN A 1 121 ? 13.546 5.565 3.297 1.00 94.62 121 GLN A CA 1
ATOM 950 C C . GLN A 1 121 ? 14.141 4.658 4.371 1.00 94.62 121 GLN A C 1
ATOM 952 O O . GLN A 1 121 ? 15.313 4.305 4.327 1.00 94.62 121 GLN A O 1
ATOM 957 N N . GLN A 1 122 ? 13.318 4.258 5.334 1.00 94.38 122 GLN A N 1
ATOM 958 C CA . GLN A 1 122 ? 13.676 3.310 6.385 1.00 94.38 122 GLN A CA 1
ATOM 959 C C . GLN A 1 122 ? 12.466 2.435 6.700 1.00 94.38 122 GLN A C 1
ATOM 961 O O . GLN A 1 122 ? 11.347 2.940 6.799 1.00 94.38 122 GLN A O 1
ATOM 966 N N . ILE A 1 123 ? 12.675 1.132 6.887 1.00 94.19 123 ILE A N 1
ATOM 967 C CA . ILE A 1 123 ? 11.614 0.236 7.348 1.00 94.19 123 ILE A CA 1
ATOM 968 C C . ILE A 1 123 ? 11.536 0.320 8.871 1.00 94.19 123 ILE A C 1
ATOM 970 O O . ILE A 1 123 ? 12.526 0.095 9.557 1.00 94.19 123 ILE A O 1
ATOM 974 N N . LEU A 1 124 ? 10.356 0.633 9.405 1.00 93.44 124 LEU A N 1
ATOM 975 C CA . LEU A 1 124 ? 10.136 0.670 10.846 1.00 93.44 124 LEU A CA 1
ATOM 976 C C . LEU A 1 124 ? 9.696 -0.710 11.350 1.00 93.44 124 LEU A C 1
ATOM 978 O O . LEU A 1 124 ? 8.775 -1.293 10.767 1.00 93.44 124 LEU A O 1
ATOM 982 N N . PRO A 1 125 ? 10.263 -1.239 12.448 1.00 90.38 125 PRO A N 1
ATOM 983 C CA . PRO A 1 125 ? 9.752 -2.463 13.068 1.00 90.38 125 PRO A CA 1
ATOM 984 C C . PRO A 1 125 ? 8.294 -2.278 13.518 1.00 90.38 125 PRO A C 1
ATOM 986 O O . PRO A 1 125 ? 7.431 -3.091 13.183 1.00 90.38 125 PRO A O 1
ATOM 989 N N . THR A 1 126 ? 8.002 -1.136 14.147 1.00 89.88 126 THR A N 1
ATOM 990 C CA . THR A 1 126 ? 6.663 -0.760 14.613 1.00 89.88 126 THR A CA 1
ATOM 991 C C . THR A 1 126 ? 6.359 0.683 14.198 1.00 89.88 126 THR A C 1
ATOM 993 O O . THR A 1 126 ? 6.885 1.614 14.808 1.00 89.88 126 THR A O 1
ATOM 996 N N . PRO A 1 127 ? 5.550 0.902 13.147 1.00 92.31 127 PRO A N 1
ATOM 997 C CA . PRO A 1 127 ? 5.033 2.218 12.795 1.00 92.31 127 PRO A CA 1
ATOM 998 C C . PRO A 1 127 ? 4.163 2.801 13.920 1.00 92.31 127 PRO A C 1
ATOM 1000 O O . PRO A 1 127 ? 3.497 2.041 14.623 1.00 92.31 127 PRO A O 1
ATOM 1003 N N . PRO A 1 128 ? 4.123 4.135 14.071 1.00 91.19 128 PRO A N 1
ATOM 1004 C CA . PRO A 1 128 ? 3.395 4.791 15.159 1.00 91.19 128 PRO A CA 1
ATOM 1005 C C . PRO A 1 128 ? 1.872 4.834 14.960 1.00 91.19 128 PRO A C 1
ATOM 1007 O O . PRO A 1 128 ? 1.151 5.127 15.907 1.00 91.19 128 PRO A O 1
ATOM 1010 N N . LEU A 1 129 ? 1.381 4.582 13.742 1.00 91.00 129 LEU A N 1
ATOM 1011 C CA . LEU A 1 129 ? -0.042 4.647 13.409 1.00 91.00 129 LEU A CA 1
ATOM 1012 C C . LEU A 1 129 ? -0.642 3.242 13.269 1.00 91.00 129 LEU A C 1
ATOM 1014 O O . LEU A 1 129 ? 0.028 2.350 12.732 1.00 91.00 129 LEU A O 1
ATOM 1018 N N . PRO A 1 130 ? -1.903 3.040 13.698 1.00 92.31 130 PRO A N 1
ATOM 1019 C CA . PRO A 1 130 ? -2.616 1.797 13.444 1.00 92.31 130 PRO A CA 1
ATOM 1020 C C . PRO A 1 130 ? -2.848 1.614 11.939 1.00 92.31 130 PRO A C 1
ATOM 1022 O O . PRO A 1 130 ? -2.990 2.577 11.189 1.00 92.31 130 PRO A O 1
ATOM 1025 N N . CYS A 1 131 ? -2.890 0.360 11.487 1.00 93.50 131 CYS A N 1
ATOM 1026 C CA . CYS A 1 131 ? -3.149 0.028 10.081 1.00 93.50 131 CYS A CA 1
ATOM 1027 C C . CYS A 1 131 ? -4.619 -0.272 9.772 1.00 93.50 131 CYS A C 1
ATOM 1029 O O . CYS A 1 131 ? -4.962 -0.548 8.623 1.00 93.50 131 CYS A O 1
ATOM 1031 N N . PHE A 1 132 ? -5.468 -0.232 10.795 1.00 95.56 132 PHE A N 1
ATOM 1032 C CA . PHE A 1 132 ? -6.888 -0.511 10.704 1.00 95.56 132 PHE A CA 1
ATOM 1033 C C . PHE A 1 132 ? -7.645 0.435 11.631 1.00 95.56 132 PHE A C 1
ATOM 1035 O O . PHE A 1 132 ? -7.251 0.616 12.783 1.00 95.56 132 PHE A O 1
ATOM 1042 N N . ASP A 1 133 ? -8.722 1.004 11.108 1.00 94.81 133 ASP A N 1
ATOM 1043 C CA . ASP A 1 133 ? -9.683 1.819 11.838 1.00 94.81 133 ASP A CA 1
ATOM 1044 C C . ASP A 1 133 ? -11.091 1.336 11.473 1.00 94.81 133 ASP A C 1
ATOM 1046 O O . ASP A 1 133 ? -11.311 0.827 10.368 1.00 94.81 133 ASP A O 1
ATOM 1050 N N . LEU A 1 134 ? -12.028 1.445 12.409 1.00 93.75 134 LEU A N 1
ATOM 1051 C CA . LEU A 1 134 ? -13.378 0.914 12.272 1.00 93.75 134 LEU A CA 1
ATOM 1052 C C . LEU A 1 134 ? -14.405 1.989 12.600 1.00 93.75 134 LEU A C 1
ATOM 1054 O O . LEU A 1 134 ? -14.520 2.416 13.743 1.00 93.75 134 LEU A O 1
ATOM 1058 N N . GLN A 1 135 ? -15.236 2.302 11.610 1.00 93.31 135 GLN A N 1
ATOM 1059 C CA . GLN A 1 135 ? -16.463 3.062 11.802 1.00 93.31 135 GLN A CA 1
ATOM 1060 C C . GLN A 1 135 ? -17.664 2.148 11.542 1.00 93.31 135 GLN A C 1
ATOM 1062 O O . GLN A 1 135 ? -17.888 1.724 10.406 1.00 93.31 135 GLN A O 1
ATOM 1067 N N . ASP A 1 136 ? -18.446 1.850 12.582 1.00 90.31 136 ASP A N 1
ATOM 1068 C CA . ASP A 1 136 ? -19.715 1.131 12.441 1.00 90.31 136 ASP A CA 1
ATOM 1069 C C . ASP A 1 136 ? -20.866 2.129 12.288 1.00 90.31 136 ASP A C 1
ATOM 1071 O O . ASP A 1 136 ? -21.215 2.856 13.211 1.00 90.31 136 ASP A O 1
ATOM 1075 N N . TRP A 1 137 ? -21.463 2.165 11.101 1.00 89.56 137 TRP A N 1
ATOM 1076 C CA . TRP A 1 137 ? -22.549 3.090 10.773 1.00 89.56 137 TRP A CA 1
ATOM 1077 C C . TRP A 1 137 ? -23.918 2.622 11.279 1.00 89.56 137 TRP A C 1
ATOM 1079 O O . TRP A 1 137 ? -24.892 3.354 11.156 1.00 89.56 137 TRP A O 1
ATOM 1089 N N . ARG A 1 138 ? -24.021 1.414 11.851 1.00 86.94 138 ARG A N 1
ATOM 1090 C CA . ARG A 1 138 ? -25.259 0.923 12.487 1.00 86.94 138 ARG A CA 1
ATOM 1091 C C . ARG A 1 138 ? -25.464 1.501 13.885 1.00 86.94 138 ARG A C 1
ATOM 1093 O O . ARG A 1 138 ? -26.554 1.382 14.435 1.00 86.94 138 ARG A O 1
ATOM 1100 N N . THR A 1 139 ? -24.400 2.040 14.473 1.00 82.44 139 THR A N 1
ATOM 1101 C CA . THR A 1 139 ? -24.379 2.586 15.835 1.00 82.44 139 THR A CA 1
ATOM 1102 C C . THR A 1 139 ? -24.364 4.114 15.867 1.00 82.44 139 THR A C 1
ATOM 1104 O O . THR A 1 139 ? -24.207 4.682 16.945 1.00 82.44 139 THR A O 1
ATOM 1107 N N . VAL A 1 140 ? -24.470 4.762 14.702 1.00 75.06 140 VAL A N 1
ATOM 1108 C CA . VAL A 1 140 ? -24.508 6.225 14.536 1.00 75.06 140 VAL A CA 1
ATOM 1109 C C . VAL A 1 140 ? -25.951 6.701 14.439 1.00 75.06 140 VAL A C 1
ATOM 1111 O O . VAL A 1 140 ? -26.760 5.974 13.820 1.00 75.06 140 VAL A O 1
#

InterPro domains:
  IPR023213 Chloramphenicol acetyltransferase-like domain superfamily [G3DSA:3.30.559.10] (52-140)

Secondary structure (DSSP, 8-state):
-HHHHHHHHHTTT----HHHHHHS-SHHHHHHHHHTS----------------TTS-EEPPHHHHHHHHHTSTTSTTTTPPP--------SS--HHHHHHHHHHHHHH-GGGGEEEETTEEEE-SS-SS-S-----TT--

Foldseek 3Di:
DLVVVVVVVLQVQDPDDSVCCVVDVDPVSVVVVVVPDDSDDRPDPPPPPDCPPQFDKDADDPVRLVVVVQQDPPHDCHVDDDDDDDDDDDPDDDLVVVQVVQVVVCQVDQVVQWDDDPNIIHRDNDHPDRRDDDDDPVVD